Protein AF-A0A9P4QPV1-F1 (afdb_monomer_lite)

Structure (mmCIF, N/CA/C/O backbo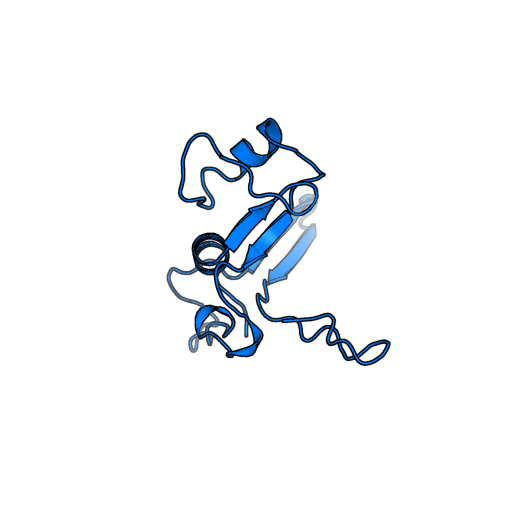ne):
data_AF-A0A9P4QPV1-F1
#
_entry.id   AF-A0A9P4QPV1-F1
#
loop_
_atom_site.group_PDB
_atom_site.id
_atom_site.type_symbol
_atom_site.label_atom_id
_atom_site.label_alt_id
_atom_site.label_comp_id
_atom_site.label_asym_id
_atom_site.label_entity_id
_atom_site.label_seq_id
_atom_site.pdbx_PDB_ins_code
_atom_site.Cartn_x
_atom_site.Cartn_y
_atom_site.Cartn_z
_atom_site.occupancy
_atom_site.B_iso_or_equiv
_atom_site.auth_seq_id
_atom_site.auth_comp_id
_atom_site.auth_asym_id
_atom_site.auth_atom_id
_atom_site.pdbx_PDB_model_num
ATOM 1 N N . LEU A 1 1 ? -5.161 -13.139 2.271 1.00 86.00 1 LEU A N 1
ATOM 2 C CA . LEU A 1 1 ? -4.775 -12.767 3.654 1.00 86.00 1 LEU A CA 1
ATOM 3 C C . LEU A 1 1 ? -4.279 -11.326 3.632 1.00 86.00 1 LEU A C 1
ATOM 5 O O . LEU A 1 1 ? -3.812 -10.925 2.569 1.00 86.00 1 LEU A O 1
ATOM 9 N N . PRO A 1 2 ? -4.389 -10.560 4.728 1.00 88.94 2 PRO A N 1
ATOM 10 C CA . PRO A 1 2 ? -3.923 -9.179 4.751 1.00 88.94 2 PRO A CA 1
ATOM 11 C C . PRO A 1 2 ? -2.391 -9.117 4.642 1.00 88.94 2 PRO A C 1
ATOM 13 O O . PRO A 1 2 ? -1.683 -9.932 5.228 1.00 88.94 2 PRO A O 1
ATOM 16 N N . SER A 1 3 ? -1.872 -8.180 3.862 1.00 92.25 3 SER A N 1
ATOM 17 C CA . SER A 1 3 ? -0.452 -8.015 3.552 1.00 92.25 3 SER A CA 1
ATOM 18 C C . SER A 1 3 ? 0.151 -6.879 4.371 1.00 92.25 3 SER A C 1
ATOM 20 O O . SER A 1 3 ? -0.504 -5.874 4.634 1.00 92.25 3 SER A O 1
ATOM 22 N N . ALA A 1 4 ? 1.425 -7.009 4.738 1.00 92.38 4 ALA A N 1
ATOM 23 C CA . ALA A 1 4 ? 2.148 -5.947 5.426 1.00 92.38 4 ALA A CA 1
ATOM 24 C C . ALA A 1 4 ? 2.456 -4.767 4.490 1.00 92.38 4 ALA A C 1
ATOM 26 O O . ALA A 1 4 ? 3.068 -4.949 3.428 1.00 92.38 4 ALA A O 1
ATOM 27 N N . PHE A 1 5 ? 2.109 -3.546 4.910 1.00 92.75 5 PHE A N 1
ATOM 28 C CA . PHE A 1 5 ? 2.409 -2.334 4.141 1.00 92.75 5 PHE A CA 1
ATOM 29 C C . PHE A 1 5 ? 3.919 -2.171 3.922 1.00 92.75 5 PHE A C 1
ATOM 31 O O . PHE A 1 5 ? 4.370 -1.987 2.793 1.00 92.75 5 PHE A O 1
ATOM 38 N N . ALA A 1 6 ? 4.718 -2.322 4.984 1.00 92.94 6 ALA A N 1
ATOM 39 C CA . ALA A 1 6 ? 6.172 -2.178 4.917 1.00 92.94 6 ALA A CA 1
ATOM 40 C C . ALA A 1 6 ? 6.817 -3.205 3.972 1.00 92.94 6 ALA A C 1
ATOM 42 O O . ALA A 1 6 ? 7.725 -2.867 3.214 1.00 92.94 6 ALA A O 1
ATOM 43 N N . ASN A 1 7 ? 6.326 -4.449 3.967 1.00 92.81 7 ASN A N 1
ATOM 44 C CA . ASN A 1 7 ? 6.827 -5.472 3.052 1.00 92.81 7 ASN A CA 1
ATOM 45 C C . ASN A 1 7 ? 6.516 -5.131 1.586 1.00 92.81 7 ASN A C 1
ATOM 47 O O . ASN A 1 7 ? 7.348 -5.350 0.710 1.00 92.81 7 ASN A O 1
ATOM 51 N N . THR A 1 8 ? 5.356 -4.528 1.321 1.00 92.81 8 THR A N 1
ATOM 52 C CA . THR A 1 8 ? 4.986 -4.057 -0.023 1.00 92.81 8 THR A CA 1
ATOM 53 C C . THR A 1 8 ? 5.918 -2.942 -0.496 1.00 92.81 8 THR A C 1
ATOM 55 O O . THR A 1 8 ? 6.416 -2.994 -1.619 1.00 92.81 8 THR A O 1
ATOM 58 N N . LEU A 1 9 ? 6.239 -1.980 0.376 1.00 95.00 9 LEU A N 1
ATOM 59 C CA . LEU A 1 9 ? 7.178 -0.898 0.056 1.00 95.00 9 LEU A CA 1
ATOM 60 C C . LEU A 1 9 ? 8.587 -1.416 -0.259 1.00 95.00 9 LEU A C 1
ATOM 62 O O . LEU A 1 9 ? 9.203 -0.965 -1.216 1.00 95.00 9 LEU A O 1
ATOM 66 N N . ARG A 1 10 ? 9.077 -2.420 0.480 1.00 95.19 10 ARG A N 1
ATOM 67 C CA . ARG A 1 10 ? 10.389 -3.047 0.219 1.00 95.19 10 ARG A CA 1
ATOM 68 C C . ARG A 1 10 ? 10.465 -3.751 -1.141 1.00 95.19 10 ARG A C 1
ATOM 70 O O . ARG A 1 10 ? 11.545 -3.867 -1.712 1.00 95.19 10 ARG A O 1
ATOM 77 N N . ASN A 1 11 ? 9.332 -4.236 -1.650 1.00 95.19 11 ASN A N 1
ATOM 78 C CA . ASN A 1 11 ? 9.251 -5.007 -2.893 1.00 95.19 11 ASN A CA 1
ATOM 79 C C . ASN A 1 11 ? 8.754 -4.185 -4.088 1.00 95.19 11 ASN A C 1
ATOM 81 O O . ASN A 1 11 ? 8.504 -4.738 -5.164 1.00 95.19 11 ASN A O 1
ATOM 85 N N . THR A 1 12 ? 8.629 -2.871 -3.918 1.00 95.12 12 THR A N 1
ATOM 86 C CA . THR A 1 12 ? 8.206 -1.956 -4.972 1.00 95.12 12 THR A CA 1
ATOM 87 C C . THR A 1 12 ? 9.164 -0.776 -5.106 1.00 95.12 12 THR A C 1
ATOM 89 O O . THR A 1 12 ? 10.042 -0.555 -4.271 1.00 95.12 12 THR A O 1
ATOM 92 N N . ARG A 1 13 ? 9.025 -0.033 -6.201 1.00 95.56 13 ARG A N 1
ATOM 93 C CA . ARG A 1 13 ? 9.712 1.234 -6.455 1.00 95.56 13 ARG A CA 1
ATOM 94 C C . ARG A 1 13 ? 8.740 2.241 -7.069 1.00 95.56 13 ARG A C 1
ATOM 96 O O . ARG A 1 13 ? 7.830 1.825 -7.794 1.00 95.56 13 ARG A O 1
ATOM 103 N N . PRO A 1 14 ? 8.905 3.542 -6.799 1.00 96.56 14 PRO A N 1
ATOM 104 C CA . PRO A 1 14 ? 8.029 4.563 -7.348 1.00 96.56 14 PRO A CA 1
ATOM 105 C C . PRO A 1 14 ? 8.341 4.824 -8.825 1.00 96.56 14 PRO A C 1
ATOM 107 O O . PRO A 1 14 ? 9.503 4.883 -9.234 1.00 96.56 14 PRO A O 1
ATOM 110 N N . GLN A 1 15 ? 7.291 5.022 -9.617 1.00 96.88 15 GLN A N 1
ATOM 111 C CA . GLN A 1 15 ? 7.376 5.436 -11.010 1.00 96.88 15 GLN A CA 1
ATOM 112 C C . GLN A 1 15 ? 6.432 6.601 -11.304 1.00 96.88 15 GLN A C 1
ATOM 114 O O . GLN A 1 15 ? 5.371 6.723 -10.696 1.00 96.88 15 GLN A O 1
ATOM 119 N N . VAL A 1 16 ? 6.818 7.412 -12.289 1.00 96.00 16 VAL A N 1
ATOM 120 C CA . VAL A 1 16 ? 5.973 8.412 -12.955 1.00 96.00 16 VAL A CA 1
ATOM 121 C C . VAL A 1 16 ? 6.106 8.184 -14.457 1.00 96.00 16 VAL A C 1
ATOM 123 O O . VAL A 1 16 ? 7.219 8.043 -14.966 1.00 96.00 16 VAL A O 1
ATOM 126 N N . HIS A 1 17 ? 4.988 8.115 -15.184 1.00 93.50 17 HIS A N 1
ATOM 127 C CA . HIS A 1 17 ? 4.978 7.844 -16.632 1.00 93.50 17 HIS A CA 1
ATOM 128 C C . HIS A 1 17 ? 5.860 6.643 -17.049 1.00 93.50 17 HIS A C 1
ATOM 130 O O . HIS A 1 17 ? 6.625 6.726 -18.012 1.00 93.50 17 HIS A O 1
ATOM 136 N N . PHE A 1 18 ? 5.773 5.531 -16.315 1.00 93.06 18 PHE A N 1
ATOM 137 C CA . PHE A 1 18 ? 6.530 4.286 -16.535 1.00 93.06 18 PHE A CA 1
ATOM 138 C C . PHE A 1 18 ? 8.051 4.404 -16.387 1.00 93.06 18 PHE A C 1
ATOM 140 O O . PHE A 1 18 ? 8.793 3.538 -16.854 1.00 93.06 18 PHE A O 1
ATOM 147 N N . LYS A 1 19 ? 8.532 5.462 -15.730 1.00 95.31 19 LYS A N 1
ATOM 148 C CA . LYS A 1 19 ? 9.951 5.676 -15.442 1.00 95.31 19 LYS A CA 1
ATOM 149 C C . LYS A 1 19 ? 10.177 5.746 -13.944 1.00 95.31 19 LYS A C 1
ATOM 151 O O . LYS A 1 19 ? 9.421 6.405 -13.234 1.00 95.31 19 LYS A O 1
ATOM 156 N N . ASP A 1 20 ? 11.232 5.083 -13.487 1.00 95.88 20 ASP A N 1
ATOM 157 C CA . ASP A 1 20 ? 11.646 5.116 -12.087 1.00 95.88 20 ASP A CA 1
ATOM 158 C C . ASP A 1 20 ? 11.977 6.549 -11.663 1.00 95.88 20 ASP A C 1
ATOM 160 O O . ASP A 1 20 ? 12.666 7.280 -12.381 1.00 95.88 20 ASP A O 1
ATOM 164 N N . VAL A 1 21 ? 11.507 6.934 -10.478 1.00 95.12 21 VAL A N 1
ATOM 165 C CA . VAL A 1 21 ? 11.837 8.224 -9.866 1.00 95.12 21 VAL A CA 1
ATOM 166 C C . VAL A 1 21 ? 12.729 8.021 -8.649 1.00 95.12 21 VAL A C 1
ATOM 168 O O . VAL A 1 21 ? 12.589 7.053 -7.904 1.00 95.12 21 VAL A O 1
ATOM 171 N N . GLN A 1 22 ? 13.676 8.936 -8.456 1.00 93.94 22 GLN A N 1
ATOM 172 C CA . GLN A 1 22 ? 14.551 8.926 -7.288 1.00 93.94 22 GLN A CA 1
ATOM 173 C C . GLN A 1 22 ? 13.892 9.700 -6.154 1.00 93.94 22 GLN A C 1
ATOM 175 O O . GLN A 1 22 ? 13.392 10.801 -6.368 1.00 93.94 22 GLN A O 1
ATOM 180 N N . VAL A 1 23 ? 13.920 9.135 -4.952 1.00 94.19 23 VAL A N 1
ATOM 181 C CA . VAL A 1 23 ? 13.456 9.790 -3.724 1.00 94.19 23 VAL A CA 1
ATOM 182 C C . VAL A 1 23 ? 14.651 10.235 -2.891 1.00 94.19 23 VAL A C 1
ATOM 184 O O . VAL A 1 23 ? 15.739 9.672 -3.009 1.00 94.19 23 VAL A O 1
ATOM 187 N N . ALA A 1 24 ? 14.460 11.252 -2.050 1.00 94.25 24 ALA A N 1
ATOM 188 C CA . ALA A 1 24 ? 15.552 11.844 -1.280 1.00 94.25 24 ALA A CA 1
ATOM 189 C C . ALA A 1 24 ? 16.175 10.857 -0.277 1.00 94.25 24 ALA A C 1
ATOM 191 O O . ALA A 1 24 ? 17.375 10.917 -0.014 1.00 94.25 24 ALA A O 1
ATOM 192 N N . SER A 1 25 ? 15.381 9.944 0.287 1.00 95.44 25 SER A N 1
ATOM 193 C CA . SER A 1 25 ? 15.851 8.933 1.237 1.00 95.44 25 SER A CA 1
ATOM 194 C C . SER A 1 25 ? 15.292 7.558 0.887 1.00 95.44 25 SER A C 1
ATOM 196 O O . SER A 1 25 ? 14.225 7.168 1.350 1.00 95.44 25 SER A O 1
ATOM 198 N N . ALA A 1 26 ? 16.028 6.810 0.068 1.00 93.00 26 ALA A N 1
ATOM 199 C CA . ALA A 1 26 ? 15.740 5.402 -0.185 1.00 93.00 26 ALA A CA 1
ATOM 200 C C . ALA A 1 26 ? 16.345 4.499 0.919 1.00 93.00 26 ALA A C 1
ATOM 202 O O . ALA A 1 26 ? 17.411 4.827 1.447 1.00 93.00 26 ALA A O 1
ATOM 203 N N . PRO A 1 27 ? 15.733 3.338 1.236 1.00 94.06 27 PRO A N 1
ATOM 204 C CA . PRO A 1 27 ? 14.477 2.822 0.683 1.00 94.06 27 PRO A CA 1
ATOM 205 C C . PRO A 1 27 ? 13.232 3.520 1.259 1.00 94.06 27 PRO A C 1
ATOM 207 O O . PRO A 1 27 ? 13.285 4.137 2.322 1.00 94.06 27 PRO A O 1
ATOM 210 N N . LEU A 1 28 ? 12.096 3.383 0.565 1.00 95.44 28 LEU A N 1
ATOM 211 C CA . LEU A 1 28 ? 10.806 3.850 1.077 1.00 95.44 28 LEU A CA 1
ATOM 212 C C . LEU A 1 28 ? 10.370 3.029 2.300 1.00 95.44 28 LEU A C 1
ATOM 214 O O . LEU A 1 28 ? 10.433 1.797 2.307 1.00 95.44 28 LEU A O 1
ATOM 218 N N . THR A 1 29 ? 9.886 3.726 3.318 1.00 94.81 29 THR A N 1
ATOM 219 C CA . THR A 1 29 ? 9.304 3.204 4.555 1.00 94.81 29 THR A CA 1
ATOM 220 C C . THR A 1 29 ? 8.009 3.957 4.844 1.00 94.81 29 THR A C 1
ATOM 222 O O . THR A 1 29 ? 7.727 4.978 4.225 1.00 94.81 29 THR A O 1
ATOM 225 N N . LEU A 1 30 ? 7.213 3.484 5.806 1.00 92.62 30 LEU A N 1
ATOM 226 C CA . LEU A 1 30 ? 5.996 4.198 6.214 1.00 92.62 30 LEU A CA 1
ATOM 227 C C . LEU A 1 30 ? 6.281 5.609 6.756 1.00 92.62 30 LEU A C 1
ATOM 229 O O . LEU A 1 30 ? 5.401 6.460 6.689 1.00 92.62 30 LEU A O 1
ATOM 233 N N . ASP A 1 31 ? 7.503 5.860 7.227 1.00 95.50 31 ASP A N 1
ATOM 234 C CA . ASP A 1 31 ? 7.907 7.130 7.837 1.00 95.50 31 ASP A CA 1
ATOM 235 C C . ASP A 1 31 ? 8.376 8.177 6.816 1.00 95.50 31 ASP A C 1
ATOM 237 O O . ASP A 1 31 ? 8.607 9.322 7.193 1.00 95.50 31 ASP A O 1
ATOM 241 N N . ASN A 1 32 ? 8.561 7.801 5.543 1.00 95.81 32 ASN A N 1
ATOM 242 C CA . ASN A 1 32 ? 9.102 8.695 4.511 1.00 95.81 32 ASN A CA 1
ATOM 243 C C . ASN A 1 32 ? 8.297 8.705 3.196 1.00 95.81 32 ASN A C 1
ATOM 245 O O . ASN A 1 32 ? 8.778 9.201 2.174 1.00 95.81 32 ASN A O 1
ATOM 249 N N . LEU A 1 33 ? 7.070 8.166 3.202 1.00 94.06 33 LEU A N 1
ATOM 250 C CA . LEU A 1 33 ? 6.190 8.166 2.024 1.00 94.06 33 LEU A CA 1
ATOM 251 C C . LEU A 1 33 ? 5.807 9.573 1.556 1.00 94.06 33 LEU A C 1
ATOM 253 O O . LEU A 1 33 ? 5.501 9.766 0.380 1.00 94.06 33 LEU A O 1
ATOM 257 N N . ASP A 1 34 ? 5.843 10.560 2.446 1.00 95.62 34 ASP A N 1
ATOM 258 C CA . ASP A 1 34 ? 5.559 11.960 2.137 1.00 95.62 34 ASP A CA 1
ATOM 259 C C . ASP A 1 34 ? 6.527 12.543 1.094 1.00 95.62 34 ASP A C 1
ATOM 261 O O . ASP A 1 34 ? 6.150 13.438 0.336 1.00 95.62 34 ASP A O 1
ATOM 265 N N . GLN A 1 35 ? 7.739 11.989 0.971 1.00 95.88 35 GLN A N 1
ATOM 266 C CA . GLN A 1 35 ? 8.720 12.404 -0.034 1.00 95.88 35 GLN A CA 1
ATOM 267 C C . GLN A 1 35 ? 8.217 12.223 -1.473 1.00 95.88 35 GLN A C 1
ATOM 269 O O . GLN A 1 35 ? 8.665 12.940 -2.373 1.00 95.88 35 GLN A O 1
ATOM 274 N N . LEU A 1 36 ? 7.259 11.313 -1.697 1.00 95.75 36 LEU A N 1
ATOM 275 C CA . LEU A 1 36 ? 6.636 11.103 -3.006 1.00 95.75 36 LEU A CA 1
ATOM 276 C C . LEU A 1 36 ? 5.903 12.357 -3.513 1.00 95.75 36 LEU A C 1
ATOM 278 O O . LEU A 1 36 ? 5.835 12.588 -4.725 1.00 95.75 36 LEU A O 1
ATOM 282 N N . ASN A 1 37 ? 5.454 13.227 -2.601 1.00 95.00 37 ASN A N 1
ATOM 283 C CA . ASN A 1 37 ? 4.825 14.501 -2.946 1.00 95.00 37 ASN A CA 1
ATOM 284 C C . ASN A 1 37 ? 5.755 15.429 -3.739 1.00 95.00 37 ASN A C 1
ATOM 286 O O . ASN A 1 37 ? 5.277 16.240 -4.527 1.00 95.00 37 ASN A O 1
ATOM 290 N N . ASN A 1 38 ? 7.075 15.286 -3.580 1.00 94.88 38 ASN A N 1
ATOM 291 C CA . ASN A 1 38 ? 8.066 16.165 -4.204 1.00 94.88 38 ASN A CA 1
ATOM 292 C C . ASN A 1 38 ? 8.559 15.682 -5.577 1.00 94.88 38 ASN A C 1
ATOM 294 O O . ASN A 1 38 ? 9.239 16.434 -6.271 1.00 94.88 38 ASN A O 1
ATOM 298 N N . VAL A 1 39 ? 8.263 14.438 -5.970 1.00 92.69 39 VAL A N 1
ATOM 299 C CA . VAL A 1 39 ? 8.800 13.828 -7.208 1.00 92.69 39 VAL A CA 1
ATOM 300 C C . VAL A 1 39 ? 7.742 13.601 -8.287 1.00 92.69 39 VAL A C 1
ATOM 302 O O . VAL A 1 39 ? 8.080 13.377 -9.445 1.00 92.69 39 VAL A O 1
ATOM 305 N N . GLY A 1 40 ? 6.466 13.671 -7.918 1.00 87.75 40 GLY A N 1
ATOM 306 C CA . GLY A 1 40 ? 5.345 13.471 -8.837 1.00 87.75 40 GLY A CA 1
ATOM 307 C C . GLY A 1 40 ? 3.973 13.561 -8.173 1.00 87.75 40 GLY A C 1
ATOM 308 O O . GLY A 1 40 ? 2.973 13.650 -8.875 1.00 87.75 40 GLY A O 1
ATOM 309 N N . GLY A 1 41 ? 3.901 13.557 -6.835 1.00 88.12 41 GLY A N 1
ATOM 310 C CA . GLY A 1 41 ? 2.643 13.724 -6.111 1.00 88.12 41 GLY A CA 1
ATOM 311 C C . GLY A 1 41 ? 1.599 12.693 -6.526 1.00 88.12 41 GLY A C 1
ATOM 312 O O . GLY A 1 41 ? 1.835 11.492 -6.416 1.00 88.12 41 GLY A O 1
ATOM 313 N N . GLY A 1 42 ? 0.452 13.170 -7.014 1.00 90.25 42 GLY A N 1
ATOM 314 C CA . GLY A 1 42 ? -0.667 12.321 -7.431 1.00 90.25 42 GLY A CA 1
ATOM 315 C C . GLY A 1 42 ? -0.391 11.429 -8.648 1.00 90.25 42 GLY A C 1
ATOM 316 O O . GLY A 1 42 ? -1.138 10.480 -8.861 1.00 90.25 42 GLY A O 1
ATOM 317 N N . ASP A 1 43 ? 0.676 11.691 -9.408 1.00 93.88 43 ASP A N 1
ATOM 318 C CA . ASP A 1 43 ? 1.037 10.911 -10.600 1.00 93.88 43 ASP A CA 1
ATOM 319 C C . ASP A 1 43 ? 2.000 9.749 -10.290 1.00 93.88 43 ASP A C 1
ATOM 321 O O . ASP A 1 43 ? 2.407 9.008 -11.191 1.00 93.88 43 ASP A O 1
ATOM 325 N N . VAL A 1 44 ? 2.390 9.585 -9.020 1.00 95.94 44 VAL A N 1
ATOM 326 C CA . VAL A 1 44 ? 3.277 8.504 -8.581 1.00 95.94 44 VAL A CA 1
ATOM 327 C C . VAL A 1 44 ? 2.482 7.228 -8.333 1.00 95.94 44 VAL A C 1
ATOM 329 O O . VAL A 1 44 ? 1.494 7.218 -7.603 1.00 95.94 44 VAL A O 1
ATOM 332 N N . TYR A 1 45 ? 2.986 6.111 -8.848 1.00 93.75 45 TYR A N 1
ATOM 333 C CA . TYR A 1 45 ? 2.517 4.774 -8.489 1.00 93.75 45 TYR A CA 1
ATOM 334 C C . TYR A 1 45 ? 3.689 3.842 -8.178 1.00 93.75 45 TYR A C 1
ATOM 336 O O . TYR A 1 45 ? 4.822 4.055 -8.613 1.00 93.75 45 TYR A O 1
ATOM 344 N N . LEU A 1 46 ? 3.420 2.798 -7.395 1.00 93.44 46 LEU A N 1
ATOM 345 C CA . LEU A 1 46 ? 4.417 1.807 -6.999 1.00 93.44 46 LEU A CA 1
ATOM 346 C C . LEU A 1 46 ? 4.401 0.616 -7.960 1.00 93.44 46 LEU A C 1
ATOM 348 O O . LEU A 1 46 ? 3.348 0.063 -8.266 1.00 93.44 46 LEU A O 1
ATOM 352 N N . THR A 1 47 ? 5.582 0.210 -8.415 1.00 93.19 47 THR A N 1
ATOM 353 C CA . THR A 1 47 ? 5.788 -0.904 -9.351 1.00 93.19 47 THR A CA 1
ATOM 354 C C . THR A 1 47 ? 6.636 -1.984 -8.696 1.00 93.19 47 THR A C 1
ATOM 356 O O . THR A 1 47 ? 7.614 -1.661 -8.027 1.00 93.19 47 THR A O 1
ATOM 359 N N . SER A 1 48 ? 6.298 -3.264 -8.883 1.00 93.94 48 SER A N 1
ATOM 360 C CA . SER A 1 48 ? 7.073 -4.363 -8.291 1.00 93.94 48 SER A CA 1
ATOM 361 C C . SER A 1 48 ? 8.508 -4.414 -8.817 1.00 93.94 48 SER A C 1
ATOM 363 O O . SER A 1 48 ? 8.756 -4.216 -10.007 1.00 93.94 48 SER A O 1
ATOM 365 N N . ASN A 1 49 ? 9.453 -4.707 -7.923 1.00 94.62 49 ASN A N 1
ATOM 366 C CA . ASN A 1 49 ? 10.869 -4.917 -8.239 1.00 94.62 49 ASN A CA 1
ATOM 367 C C . ASN A 1 49 ? 11.152 -6.273 -8.894 1.00 94.62 49 ASN A C 1
ATOM 369 O O . ASN A 1 49 ? 12.244 -6.478 -9.418 1.00 94.62 49 ASN A O 1
ATOM 373 N N . VAL A 1 50 ? 10.186 -7.189 -8.864 1.00 93.19 50 VAL A N 1
ATOM 374 C CA . VAL A 1 50 ? 10.315 -8.545 -9.394 1.00 93.19 50 VAL A CA 1
ATOM 375 C C . VAL A 1 50 ? 9.161 -8.862 -10.334 1.00 93.19 50 VAL A C 1
ATOM 377 O O . VAL A 1 50 ? 8.131 -8.188 -10.332 1.00 93.19 50 VAL A O 1
ATOM 380 N N . ASP A 1 51 ? 9.327 -9.918 -11.123 1.00 89.81 51 ASP A N 1
ATOM 381 C CA . ASP A 1 51 ? 8.231 -10.478 -11.900 1.00 89.81 51 ASP A CA 1
ATOM 382 C C . ASP A 1 51 ? 7.212 -11.145 -10.962 1.00 89.81 51 ASP A C 1
ATOM 384 O O . ASP A 1 51 ? 7.453 -12.213 -10.396 1.00 89.81 51 ASP A O 1
ATOM 388 N N . VAL A 1 52 ? 6.064 -10.495 -10.789 1.00 88.56 52 VAL A N 1
ATOM 389 C CA . VAL A 1 52 ? 4.957 -10.966 -9.944 1.00 88.56 52 VAL A CA 1
ATOM 390 C C . VAL A 1 52 ? 4.341 -12.278 -10.436 1.00 88.56 52 VAL A C 1
ATOM 392 O O . VAL A 1 52 ? 3.819 -13.035 -9.623 1.00 88.56 52 VAL A O 1
ATOM 395 N N . THR A 1 53 ? 4.480 -12.618 -11.725 1.00 86.19 53 THR A N 1
ATOM 396 C CA . THR A 1 53 ? 3.942 -13.871 -12.291 1.00 86.19 53 THR A CA 1
ATOM 397 C C . THR A 1 53 ? 4.662 -15.113 -11.762 1.00 86.19 53 THR A C 1
ATOM 399 O O . THR A 1 53 ? 4.137 -16.223 -11.829 1.00 86.19 53 THR A O 1
ATOM 402 N N . THR A 1 54 ? 5.836 -14.924 -11.151 1.00 90.38 54 THR A N 1
ATOM 403 C CA . THR A 1 54 ? 6.587 -15.978 -10.454 1.00 90.38 54 THR A CA 1
ATOM 404 C C . THR A 1 54 ? 6.015 -16.322 -9.072 1.00 90.38 54 THR A C 1
ATOM 406 O O . THR A 1 54 ? 6.567 -17.173 -8.377 1.00 90.38 54 THR A O 1
ATOM 409 N N . ASN A 1 55 ? 4.906 -15.683 -8.674 1.00 88.94 55 ASN A N 1
ATOM 410 C CA . ASN A 1 55 ? 4.252 -15.825 -7.374 1.00 88.94 55 ASN A CA 1
ATOM 411 C C . ASN A 1 55 ? 5.208 -15.582 -6.184 1.00 88.94 55 ASN A C 1
ATOM 413 O O . ASN A 1 55 ? 5.411 -16.467 -5.342 1.00 88.94 55 ASN A O 1
ATOM 417 N N . PRO A 1 56 ? 5.843 -14.398 -6.104 1.00 92.62 56 PRO A N 1
ATOM 418 C CA . PRO A 1 56 ? 6.801 -14.106 -5.054 1.00 92.62 56 PRO A CA 1
ATOM 419 C C . PRO A 1 56 ? 6.129 -14.077 -3.678 1.00 92.62 56 PRO A C 1
ATOM 421 O O . PRO A 1 56 ? 5.030 -13.551 -3.497 1.00 92.62 56 PRO A O 1
ATOM 424 N N . GLN A 1 57 ? 6.837 -14.587 -2.668 1.00 91.81 57 GLN A N 1
ATOM 425 C CA . GLN A 1 57 ? 6.287 -14.803 -1.328 1.00 91.81 57 GLN A CA 1
ATOM 426 C C . GLN A 1 57 ? 5.704 -13.538 -0.680 1.00 91.81 57 GLN A C 1
ATOM 428 O O . GLN A 1 57 ? 4.776 -13.645 0.114 1.00 91.81 57 GLN A O 1
ATOM 433 N N . TRP A 1 58 ? 6.213 -12.346 -1.009 1.00 90.31 58 TRP A N 1
ATOM 434 C CA . TRP A 1 58 ? 5.737 -11.086 -0.430 1.00 90.31 58 TRP A CA 1
ATOM 435 C C . TRP A 1 58 ? 4.299 -10.717 -0.839 1.00 90.31 58 TRP A C 1
ATOM 437 O O . TRP A 1 58 ? 3.674 -9.913 -0.148 1.00 90.31 58 TRP A O 1
ATOM 447 N N . LEU A 1 59 ? 3.762 -11.319 -1.911 1.00 91.56 59 LEU A N 1
ATOM 448 C CA . LEU A 1 59 ? 2.348 -11.196 -2.289 1.00 91.56 59 LEU A CA 1
ATOM 449 C C . LEU A 1 59 ? 1.431 -12.005 -1.367 1.00 91.56 59 LEU A C 1
ATOM 451 O O . LEU A 1 59 ? 0.247 -11.682 -1.230 1.00 91.56 59 LEU A O 1
ATOM 455 N N . ASN A 1 60 ? 1.968 -13.024 -0.689 1.00 90.50 60 ASN A N 1
ATOM 456 C CA . ASN A 1 60 ? 1.211 -13.777 0.295 1.00 90.50 60 ASN A CA 1
ATOM 457 C C . ASN A 1 60 ? 0.953 -12.894 1.515 1.00 90.50 60 ASN A C 1
ATOM 459 O O . ASN A 1 60 ? 1.861 -12.306 2.102 1.00 90.50 60 ASN A O 1
ATOM 463 N N . GLY A 1 61 ? -0.312 -12.810 1.913 1.00 89.94 61 GLY A N 1
ATOM 464 C CA . GLY A 1 61 ? -0.663 -12.152 3.162 1.00 89.94 61 GLY A CA 1
ATOM 465 C C . GLY A 1 61 ? -0.250 -12.964 4.389 1.00 89.94 61 GLY A C 1
ATOM 466 O O . GLY A 1 61 ? 0.077 -14.149 4.314 1.00 89.94 61 GLY A O 1
ATOM 467 N N . ILE A 1 62 ? -0.329 -12.316 5.540 1.00 91.00 62 ILE A N 1
ATOM 468 C CA . ILE A 1 62 ? 0.001 -1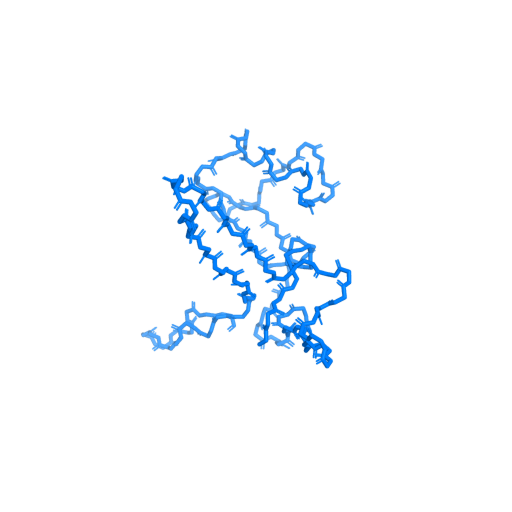2.867 6.847 1.00 91.00 62 ILE A CA 1
ATOM 469 C C . ILE A 1 62 ? -1.253 -13.507 7.428 1.00 91.00 62 ILE A C 1
ATOM 471 O O . ILE A 1 62 ? -2.332 -12.911 7.426 1.00 91.00 62 ILE A O 1
ATOM 475 N N . LYS A 1 63 ? -1.123 -14.740 7.920 1.00 90.88 63 LYS A N 1
ATOM 476 C CA . LYS A 1 63 ? -2.203 -15.406 8.647 1.00 90.88 63 LYS A CA 1
ATOM 477 C C . LYS A 1 63 ? -2.287 -14.784 10.045 1.00 90.88 63 LYS A C 1
ATOM 479 O O . LYS A 1 63 ? -1.281 -14.844 10.749 1.00 90.88 63 LYS A O 1
ATOM 484 N N . PRO A 1 64 ? -3.436 -14.217 10.448 1.00 89.75 64 PRO A N 1
ATOM 485 C CA . PRO A 1 64 ? -3.601 -13.747 11.813 1.00 89.75 64 PRO A CA 1
ATOM 486 C C . PRO A 1 64 ? -3.462 -14.891 12.823 1.00 89.75 64 PRO A C 1
ATOM 488 O O . PRO A 1 64 ? -3.800 -16.041 12.516 1.00 89.75 64 PRO A O 1
ATOM 491 N N . ASP A 1 65 ? -2.966 -14.572 14.013 1.00 91.44 65 ASP A N 1
ATOM 492 C CA . ASP A 1 65 ? -2.943 -15.495 15.144 1.00 91.44 65 ASP A CA 1
ATOM 493 C C . ASP A 1 65 ? -4.353 -15.735 15.718 1.00 91.44 65 ASP A C 1
ATOM 495 O O . ASP A 1 65 ? -5.362 -15.248 15.201 1.00 91.44 65 ASP A O 1
ATOM 499 N N . GLU A 1 66 ? -4.436 -16.515 16.795 1.00 93.88 66 GLU A N 1
ATOM 500 C CA . GLU A 1 66 ? -5.696 -16.827 17.482 1.00 93.88 66 GLU A CA 1
ATOM 501 C C . GLU A 1 66 ? -6.435 -15.595 18.034 1.00 93.88 66 GLU A C 1
ATOM 503 O O . GLU A 1 66 ? -7.646 -15.655 18.239 1.00 93.88 66 GLU A O 1
ATOM 508 N N . ASN A 1 67 ? -5.737 -14.468 18.204 1.00 89.69 67 ASN A N 1
ATOM 509 C CA . ASN A 1 67 ? -6.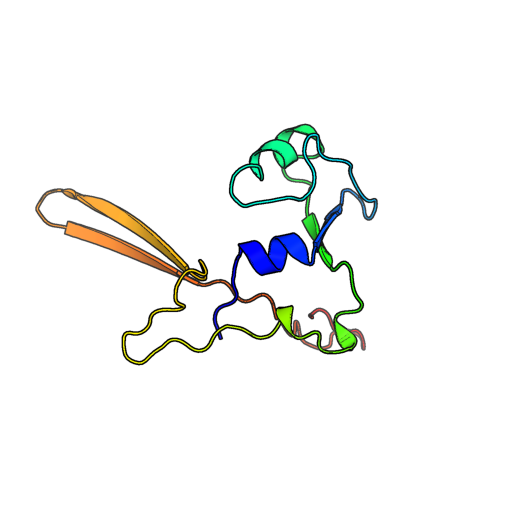293 -13.193 18.655 1.00 89.69 67 ASN A CA 1
ATOM 510 C C . ASN A 1 67 ? -6.617 -12.243 17.487 1.00 89.69 67 ASN A C 1
ATOM 512 O O . ASN A 1 67 ? -7.025 -11.104 17.711 1.00 89.69 67 ASN A O 1
ATOM 516 N N . GLY A 1 68 ? -6.427 -12.681 16.237 1.00 84.75 68 GLY A N 1
ATOM 517 C CA . GLY A 1 68 ? -6.630 -11.857 15.047 1.00 84.75 68 GLY A CA 1
ATOM 518 C C . GLY A 1 68 ? -5.493 -10.867 14.765 1.00 84.75 68 GLY A C 1
ATOM 519 O O . GLY A 1 68 ? -5.660 -9.983 13.925 1.00 84.75 68 GLY A O 1
ATOM 520 N N . SER A 1 69 ? -4.340 -11.006 15.427 1.00 85.75 69 SER A N 1
ATOM 521 C CA . SER A 1 69 ? -3.171 -10.144 15.237 1.00 85.75 69 SER A CA 1
ATOM 522 C C . SER A 1 69 ? -2.265 -10.651 14.114 1.00 85.75 69 SER A C 1
ATOM 524 O O . SER A 1 69 ? -2.049 -11.851 13.963 1.00 85.75 69 SER A O 1
ATOM 526 N N . THR A 1 70 ? -1.675 -9.734 13.342 1.00 88.06 70 THR A N 1
ATOM 527 C CA . THR A 1 70 ? -0.581 -10.037 12.397 1.00 88.06 70 THR A CA 1
ATOM 528 C C . THR A 1 70 ? 0.806 -9.799 13.004 1.00 88.06 70 THR A C 1
ATOM 530 O O . THR A 1 70 ? 1.786 -9.650 12.275 1.00 88.06 70 THR A O 1
ATOM 533 N N . GLY A 1 71 ? 0.900 -9.753 14.336 1.00 87.38 71 GLY A N 1
ATOM 534 C CA . GLY A 1 71 ? 2.141 -9.500 15.064 1.00 87.38 71 GLY A CA 1
ATOM 535 C C . GLY A 1 71 ? 2.603 -8.047 14.941 1.00 87.38 71 GLY A C 1
ATOM 536 O O . GLY A 1 71 ? 1.813 -7.110 15.055 1.00 87.38 71 GLY A O 1
ATOM 537 N N . GLU A 1 72 ? 3.901 -7.848 14.712 1.00 85.62 72 GLU A N 1
ATOM 538 C CA . GLU A 1 72 ? 4.491 -6.508 14.577 1.00 85.62 72 GLU A CA 1
ATOM 539 C C . GLU A 1 72 ? 4.153 -5.837 13.237 1.00 85.62 72 GLU A C 1
ATOM 541 O O . GLU A 1 72 ? 4.169 -4.604 13.129 1.00 85.62 72 GLU A O 1
ATOM 546 N N . GLU A 1 73 ? 3.783 -6.634 12.235 1.00 88.06 73 GLU A N 1
ATOM 547 C CA . GLU A 1 73 ? 3.483 -6.172 10.887 1.00 88.06 73 GLU A CA 1
ATOM 548 C C . GLU A 1 73 ? 2.161 -5.403 10.830 1.00 88.06 73 GLU A C 1
ATOM 550 O O . GLU A 1 73 ? 1.118 -5.849 11.320 1.00 88.06 73 GLU A O 1
ATOM 555 N N . LYS A 1 74 ? 2.195 -4.236 10.181 1.00 90.25 74 LYS A N 1
ATOM 556 C CA . LYS A 1 74 ? 1.013 -3.398 9.961 1.00 90.25 74 LYS A CA 1
ATOM 557 C C . LYS A 1 74 ? 0.335 -3.839 8.672 1.00 90.25 74 LYS A C 1
ATOM 559 O O . LYS A 1 74 ? 0.882 -3.648 7.588 1.00 90.25 74 LYS A O 1
ATOM 564 N N . SER A 1 75 ? -0.833 -4.455 8.810 1.00 91.94 75 SER A N 1
ATOM 565 C CA . SER A 1 75 ? -1.601 -5.043 7.704 1.00 91.94 75 SER A CA 1
ATOM 566 C C . SER A 1 75 ? -3.001 -4.432 7.539 1.00 91.94 75 SER A C 1
ATOM 568 O O . SER A 1 75 ? -3.690 -4.676 6.544 1.00 91.94 75 SER A O 1
ATOM 570 N N . ALA A 1 76 ? -3.404 -3.606 8.507 1.00 91.25 76 ALA A N 1
ATOM 571 C CA . ALA A 1 76 ? -4.681 -2.920 8.550 1.00 91.25 76 ALA A CA 1
ATOM 572 C C . ALA A 1 76 ? -4.548 -1.535 9.195 1.00 91.25 76 ALA A C 1
ATOM 574 O O . ALA A 1 76 ? -3.628 -1.277 9.973 1.00 91.25 76 ALA A O 1
ATOM 575 N N . VAL A 1 77 ? -5.492 -0.660 8.867 1.00 91.00 77 VAL A N 1
ATOM 576 C CA . VAL A 1 77 ? -5.687 0.660 9.462 1.00 91.00 77 VAL A CA 1
ATOM 577 C C . VAL A 1 77 ? -7.125 0.732 9.960 1.00 91.00 77 VAL A C 1
ATOM 579 O O . VAL A 1 77 ? -8.057 0.335 9.257 1.00 91.00 77 VAL A O 1
ATOM 582 N N . I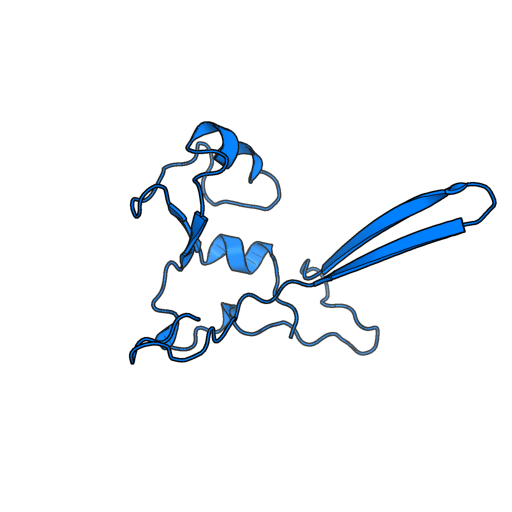LE A 1 78 ? -7.297 1.237 11.179 1.00 91.38 78 ILE A N 1
ATOM 583 C CA . ILE A 1 78 ? -8.608 1.509 11.763 1.00 91.38 78 ILE A CA 1
ATOM 584 C C . ILE A 1 78 ? -8.742 3.022 11.874 1.00 91.38 78 ILE A C 1
ATOM 586 O O . ILE A 1 78 ? -7.939 3.669 12.544 1.00 91.38 78 ILE A O 1
ATOM 590 N N . ILE A 1 79 ? -9.746 3.580 11.206 1.00 94.75 79 ILE A N 1
ATOM 591 C CA . ILE A 1 79 ? -10.074 5.005 11.279 1.00 94.75 79 ILE A CA 1
ATOM 592 C C . ILE A 1 79 ? -11.296 5.135 12.176 1.00 94.75 79 ILE A C 1
ATOM 594 O O . ILE A 1 79 ? -12.333 4.532 11.902 1.00 94.75 79 ILE A O 1
ATOM 598 N N . VAL A 1 80 ? -11.163 5.912 13.246 1.00 96.38 80 VAL A N 1
ATOM 599 C CA . VAL A 1 80 ? -12.224 6.132 14.231 1.00 96.38 80 VAL A CA 1
ATOM 600 C C . VAL A 1 80 ? -12.670 7.586 14.160 1.00 96.38 80 VAL A C 1
ATOM 602 O O . VAL A 1 80 ? -11.836 8.489 14.207 1.00 96.38 80 VAL A O 1
ATOM 605 N N . VAL A 1 81 ? -13.978 7.809 14.049 1.00 97.06 81 VAL A N 1
ATOM 606 C CA . VAL A 1 81 ? -14.587 9.143 14.027 1.00 97.06 81 VAL A CA 1
ATOM 607 C C . VAL A 1 81 ? -15.597 9.236 15.162 1.00 97.06 81 VAL A C 1
ATOM 609 O O . VAL A 1 81 ? -16.672 8.639 15.098 1.00 97.06 81 VAL A O 1
ATOM 612 N N . ASP A 1 82 ? -15.248 9.991 16.200 1.00 96.56 82 ASP A N 1
ATOM 613 C CA . ASP A 1 82 ? -16.180 10.352 17.267 1.00 96.56 82 ASP A CA 1
ATOM 614 C C . ASP A 1 82 ? -17.155 11.421 16.755 1.00 96.56 82 ASP A C 1
ATOM 616 O O . ASP A 1 82 ? -16.745 12.477 16.268 1.00 96.56 82 ASP A O 1
ATOM 620 N N . LYS A 1 83 ? -18.455 11.135 16.845 1.00 96.88 83 LYS A N 1
ATOM 621 C CA . LYS A 1 83 ? -19.534 12.051 16.455 1.00 96.88 83 LYS A CA 1
ATOM 622 C C . LYS A 1 83 ? -20.160 12.769 17.654 1.00 96.88 83 LYS A C 1
ATOM 624 O O . LYS A 1 83 ? -21.117 13.523 17.478 1.00 96.88 83 LYS A O 1
ATOM 629 N N . GLY A 1 84 ? -19.642 12.547 18.860 1.00 95.94 84 GLY A N 1
ATOM 630 C CA . GLY A 1 84 ? -20.202 13.026 20.115 1.00 95.94 84 GLY A CA 1
ATOM 631 C C . GLY A 1 84 ? -21.379 12.179 20.605 1.00 95.94 84 GLY A C 1
ATOM 632 O O . GLY A 1 84 ? -21.861 11.269 19.930 1.00 95.94 84 GLY A O 1
ATOM 633 N N . ASN A 1 85 ? -21.855 12.479 21.819 1.00 95.31 85 ASN A N 1
ATOM 634 C CA . ASN A 1 85 ? -22.987 11.796 22.468 1.00 95.31 85 ASN A CA 1
ATOM 635 C C . ASN A 1 85 ? -22.843 10.262 22.550 1.00 95.31 85 ASN A C 1
ATOM 637 O O . ASN A 1 85 ? -23.836 9.539 22.536 1.00 95.31 85 ASN A O 1
ATOM 641 N N . GLY A 1 86 ? -21.605 9.764 22.627 1.00 95.12 86 GLY A N 1
ATOM 642 C CA . GLY A 1 86 ? -21.313 8.331 22.678 1.00 95.12 86 GLY A CA 1
ATOM 643 C C . GLY A 1 86 ? -21.450 7.601 21.337 1.00 95.12 86 GLY A C 1
ATOM 644 O O . GLY A 1 86 ? -21.431 6.373 21.328 1.00 95.12 86 GLY A O 1
ATOM 645 N N . VAL A 1 87 ? -21.589 8.317 20.216 1.00 96.94 87 VAL A N 1
ATOM 646 C CA . VAL A 1 87 ? -21.645 7.730 18.870 1.00 96.94 87 VAL A CA 1
ATOM 647 C C . VAL A 1 87 ? -20.266 7.783 18.222 1.00 96.94 87 VAL A C 1
ATOM 649 O O . VAL A 1 87 ? -19.678 8.852 18.086 1.00 96.94 87 VAL A O 1
ATOM 652 N N . VAL A 1 88 ? -19.781 6.632 17.761 1.00 97.06 88 VAL A N 1
ATOM 653 C CA . VAL A 1 88 ? -18.485 6.487 17.092 1.00 97.06 88 VAL A CA 1
ATOM 654 C C . VAL A 1 88 ? -18.662 5.667 15.819 1.00 97.06 88 VAL A C 1
ATOM 656 O O . VAL A 1 88 ? -19.255 4.590 15.859 1.00 97.06 88 VAL A O 1
ATOM 659 N N . ASP A 1 89 ? -18.106 6.145 14.707 1.00 97.56 89 ASP A N 1
ATOM 660 C CA . ASP A 1 89 ? -17.901 5.324 13.514 1.00 97.56 89 ASP A CA 1
ATOM 661 C C . ASP A 1 89 ? -16.502 4.710 13.546 1.00 97.56 89 ASP A C 1
ATOM 663 O O . ASP A 1 89 ? -15.521 5.392 13.849 1.00 97.56 89 ASP A O 1
ATOM 667 N N . ALA A 1 90 ? -16.400 3.438 13.171 1.00 95.88 90 ALA A N 1
ATOM 668 C CA . ALA A 1 90 ? -15.128 2.760 12.967 1.00 95.88 90 ALA A CA 1
ATOM 669 C C . ALA A 1 90 ? -15.076 2.174 11.553 1.00 95.88 90 ALA A C 1
ATOM 671 O O . ALA A 1 90 ? -15.939 1.388 11.159 1.00 95.88 90 ALA A O 1
ATOM 672 N N . PHE A 1 91 ? -14.043 2.542 10.801 1.00 95.31 91 PHE A N 1
ATOM 673 C CA . PHE A 1 91 ? -13.769 2.028 9.466 1.00 95.31 91 PHE A CA 1
ATOM 674 C C . PHE A 1 91 ? -12.538 1.135 9.520 1.00 95.31 91 PHE A C 1
ATOM 676 O O . PHE A 1 91 ? -11.452 1.578 9.895 1.00 95.31 91 PHE A O 1
ATOM 683 N N . TYR A 1 92 ? -12.717 -0.121 9.128 1.00 91.50 92 TYR A N 1
ATOM 684 C CA . TYR A 1 92 ? -11.659 -1.120 9.093 1.00 91.50 92 TYR A CA 1
ATOM 685 C C . TYR A 1 92 ? -11.184 -1.284 7.656 1.00 91.50 92 TYR A C 1
ATOM 687 O O . TYR A 1 92 ? -11.945 -1.709 6.787 1.00 91.50 92 TYR A O 1
ATOM 695 N N . MET A 1 93 ? -9.922 -0.956 7.407 1.00 91.44 93 MET A N 1
ATOM 696 C CA . MET A 1 93 ? -9.278 -1.146 6.114 1.00 91.44 93 MET A CA 1
ATOM 697 C C . MET A 1 93 ? -8.136 -2.133 6.288 1.00 91.44 93 MET A C 1
ATOM 699 O O . MET A 1 93 ? -7.302 -1.963 7.170 1.00 91.44 93 MET A O 1
ATOM 703 N N . TYR A 1 94 ? -8.073 -3.153 5.443 1.00 89.62 94 TYR A N 1
ATOM 704 C CA . TYR A 1 94 ? -6.930 -4.057 5.370 1.00 89.62 94 TYR A CA 1
ATOM 705 C C . TYR A 1 94 ? -6.341 -4.015 3.968 1.00 89.62 94 TYR A C 1
ATOM 707 O O . TYR A 1 94 ? -7.032 -3.714 2.995 1.00 89.62 94 TYR A O 1
ATOM 715 N N . PHE A 1 95 ? -5.050 -4.303 3.872 1.00 89.00 95 PHE A N 1
ATOM 716 C CA . PHE A 1 95 ? -4.330 -4.247 2.611 1.00 89.00 95 PHE A CA 1
ATOM 717 C C . PHE A 1 95 ? -4.116 -5.641 2.036 1.00 89.00 95 PHE A C 1
ATOM 719 O O . PHE A 1 95 ? -3.814 -6.573 2.773 1.00 89.00 95 PHE A O 1
ATOM 726 N N . CYS A 1 96 ? -4.237 -5.783 0.720 1.00 88.81 96 CYS A N 1
ATOM 727 C CA . CYS A 1 96 ? -3.892 -7.000 -0.008 1.00 88.81 96 CYS A CA 1
ATOM 728 C C . CYS A 1 96 ? -2.926 -6.621 -1.129 1.00 88.81 96 CYS A C 1
ATOM 730 O O . CYS A 1 96 ? -3.294 -5.862 -2.021 1.00 88.81 96 CYS A O 1
ATOM 732 N N . ALA A 1 97 ? -1.702 -7.151 -1.087 1.00 88.62 97 ALA A N 1
ATOM 733 C CA . ALA A 1 97 ? -0.696 -6.902 -2.123 1.00 88.62 97 ALA A CA 1
ATOM 734 C C . ALA A 1 97 ? -1.011 -7.635 -3.441 1.00 88.62 97 ALA A C 1
ATOM 736 O O . ALA A 1 97 ? -0.629 -7.186 -4.520 1.00 88.62 97 ALA A O 1
ATOM 737 N N . PHE A 1 98 ? -1.714 -8.764 -3.348 1.00 85.69 98 PHE A N 1
ATOM 738 C CA . PHE A 1 98 ? -2.173 -9.539 -4.492 1.00 85.69 98 PHE A CA 1
ATOM 739 C C . PHE A 1 98 ? -3.555 -9.067 -4.950 1.00 85.69 98 PHE A C 1
ATOM 741 O O . PHE A 1 98 ? -4.499 -9.022 -4.154 1.00 85.69 98 PHE A O 1
ATOM 748 N N . ASN A 1 99 ? -3.685 -8.778 -6.240 1.00 76.94 99 ASN A N 1
ATOM 749 C CA . ASN A 1 99 ? -4.964 -8.532 -6.887 1.00 76.94 99 ASN A CA 1
ATOM 750 C C . ASN A 1 99 ? -4.941 -9.201 -8.254 1.00 76.94 99 ASN A C 1
ATOM 752 O O . ASN A 1 99 ? -4.279 -8.682 -9.138 1.00 76.94 99 ASN A O 1
ATOM 756 N N . TRP A 1 100 ? -5.708 -10.277 -8.440 1.00 76.94 100 TRP A N 1
ATOM 757 C CA . TRP A 1 100 ? -5.702 -11.070 -9.674 1.00 76.94 100 TRP A CA 1
ATOM 758 C C . TRP A 1 100 ? -6.130 -10.285 -10.922 1.00 76.94 100 TRP A C 1
ATOM 760 O O . TRP A 1 100 ? -5.724 -10.632 -12.029 1.00 76.94 100 TRP A O 1
ATOM 770 N N . GLY A 1 101 ? -6.939 -9.225 -10.770 1.00 70.94 101 GLY A N 1
ATOM 771 C CA . GLY A 1 101 ? -7.336 -8.307 -11.851 1.00 70.94 101 GLY A CA 1
ATOM 772 C C . GLY A 1 101 ? -8.124 -8.924 -13.022 1.00 70.94 101 GLY A C 1
ATOM 773 O O . GLY A 1 101 ? -8.681 -8.186 -13.831 1.00 70.94 101 GLY A O 1
ATOM 774 N N . GLY A 1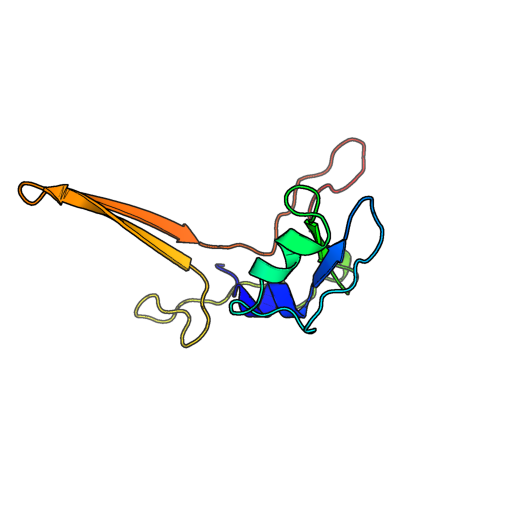 102 ? -8.218 -10.255 -13.100 1.00 75.81 102 GLY A N 1
ATOM 775 C CA . GLY A 1 102 ? -8.846 -10.998 -14.186 1.00 75.81 102 GLY A CA 1
ATOM 776 C C . GLY A 1 102 ? -8.034 -10.990 -15.483 1.00 75.81 102 GLY A C 1
ATOM 777 O O . GLY A 1 102 ? -6.976 -10.369 -15.587 1.00 75.81 102 GLY A O 1
ATOM 778 N N . VAL A 1 103 ? -8.556 -11.691 -16.492 1.00 81.00 103 VAL A N 1
ATOM 779 C CA . VAL A 1 103 ? -8.034 -11.664 -17.864 1.00 81.00 103 VAL A CA 1
ATOM 780 C C . VAL A 1 103 ? -8.980 -10.844 -18.730 1.00 81.00 103 VAL A C 1
ATOM 782 O O . VAL A 1 103 ? -10.161 -11.169 -18.846 1.00 81.00 103 VAL A O 1
ATOM 785 N N . VAL A 1 104 ? -8.461 -9.791 -19.355 1.00 78.06 104 VAL A N 1
ATOM 786 C CA . VAL A 1 104 ? -9.203 -8.921 -20.274 1.00 78.06 104 VAL A CA 1
ATOM 787 C C . VAL A 1 104 ? -8.391 -8.786 -21.552 1.00 78.06 104 VAL A C 1
ATOM 789 O O . VAL A 1 104 ? -7.204 -8.477 -21.499 1.00 78.06 104 VAL A O 1
ATOM 792 N N . LEU A 1 105 ? -9.020 -9.029 -22.707 1.00 84.75 105 LEU A N 1
ATOM 793 C CA . LEU A 1 105 ? -8.338 -9.032 -24.012 1.00 84.75 105 LEU A CA 1
ATOM 794 C C . LEU A 1 105 ? -7.063 -9.901 -24.001 1.00 84.75 105 LEU A C 1
ATOM 796 O O . LEU A 1 105 ? -6.007 -9.467 -24.451 1.00 84.75 105 LEU A O 1
ATOM 800 N N . GLU A 1 106 ? -7.163 -11.100 -23.416 1.00 78.94 106 GLU A N 1
ATOM 801 C CA . GLU A 1 106 ? -6.059 -12.070 -23.278 1.00 78.94 106 GLU A CA 1
ATOM 802 C C . GLU A 1 106 ? -4.868 -11.591 -22.425 1.00 78.94 106 GLU A C 1
A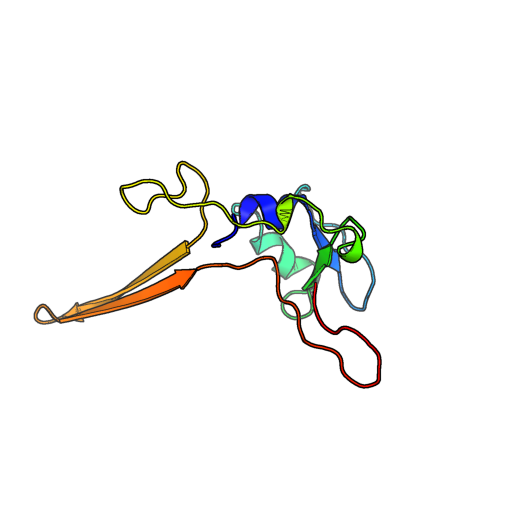TOM 804 O O . GLU A 1 106 ? -3.840 -12.263 -22.357 1.00 78.94 106 GLU A O 1
ATOM 809 N N . LYS A 1 107 ? -5.000 -10.464 -21.715 1.00 70.19 107 LYS A N 1
ATOM 810 C CA . LYS A 1 107 ? -4.000 -9.962 -20.768 1.00 70.19 107 LYS A CA 1
ATOM 811 C C . LYS A 1 107 ? -4.503 -10.079 -19.336 1.00 70.19 107 LYS A C 1
ATOM 813 O O . LYS A 1 107 ? -5.604 -9.627 -19.029 1.00 70.19 107 LYS A O 1
ATOM 818 N N . GLN A 1 108 ? -3.689 -10.655 -18.453 1.00 74.19 108 GLN A N 1
ATOM 819 C CA . GLN A 1 108 ? -3.945 -10.616 -17.014 1.00 74.19 108 GLN A CA 1
ATOM 820 C C . GLN A 1 108 ? -3.688 -9.192 -16.503 1.00 74.19 108 GLN A C 1
ATOM 822 O O . GLN A 1 108 ? -2.601 -8.653 -16.705 1.00 74.19 108 GLN A O 1
ATOM 827 N N . LEU A 1 109 ? -4.702 -8.565 -15.900 1.00 73.81 109 LEU A N 1
ATOM 828 C CA . LEU A 1 109 ? -4.639 -7.171 -15.432 1.00 73.81 109 LEU A CA 1
ATOM 829 C C . LEU A 1 109 ? -4.229 -7.037 -13.963 1.00 73.81 109 LEU A C 1
ATOM 831 O O . LEU A 1 109 ? -4.188 -5.929 -13.429 1.00 73.81 109 LEU A O 1
ATOM 835 N N . GLY A 1 110 ? -3.949 -8.156 -13.309 1.00 66.12 110 GLY A N 1
ATOM 836 C CA . GLY A 1 110 ? -3.545 -8.194 -11.919 1.00 66.12 110 GLY A CA 1
ATOM 837 C C . GLY A 1 110 ? -2.205 -8.864 -11.675 1.00 66.12 110 GLY A C 1
ATOM 838 O O . GLY A 1 110 ? -1.567 -9.372 -12.598 1.00 66.12 110 GLY A O 1
ATOM 839 N N . THR A 1 111 ? -1.799 -8.830 -10.411 1.00 60.62 111 THR A N 1
ATOM 840 C CA . THR A 1 111 ? -0.643 -9.546 -9.872 1.00 60.62 111 THR A CA 1
ATOM 841 C C . THR A 1 111 ? -0.988 -10.974 -9.492 1.00 60.62 111 THR A C 1
ATOM 843 O O . THR A 1 111 ? -2.196 -11.289 -9.378 1.00 60.62 111 THR A O 1
#

Radius of gyration: 16.93 Å; chains: 1; bounding box: 39×33×47 Å

Organism: NCBI:txid682080

Secondary structure (DSSP, 8-state):
-PPPHHHHHHTEEEEETTEE---SSSSP-TTSGGGGGGTTGGG-EEEESS-GGG--GGGSPPPP-TTS--TTS--EEEEEEEEETTEEEEEEEE--S-----EETTEE---

Foldseek 3Di:
DFAFPQLLLVFWAKDAPPHGWDFPDPDDGPVRPCSVCVTQNPRIDIDGPDDCVVVDPRQDHADADPVRDSPPGDFKDWDWDDPDPPDIDIDIGGHGSWDQCDADPNDGPTD

pLDDT: mean 90.51, std 6.87, range [60.62, 97.56]

Sequence (111 aa):
LPSAFANTLRNTRPQVHFKDVQVASAPLTLDNLDQLNNVGGGDVYLTSNVDVTTNPQWLNGIKPDENGSTGEEKSAVIIVVDKGNGVVDAFYMYFCAFNWGGVVLEKQLGT